Protein AF-A0A6I6WLL2-F1 (afdb_monomer)

Radius of gyration: 13.36 Å; Cα contacts (8 Å, |Δi|>4): 182; chains: 1; bounding box: 32×30×33 Å

Mean predicted aligned error: 4.46 Å

Structure (mmCIF, N/CA/C/O backbone):
data_AF-A0A6I6WLL2-F1
#
_entry.id   AF-A0A6I6WLL2-F1
#
loop_
_atom_site.group_PDB
_atom_site.id
_atom_site.type_symbol
_atom_site.label_atom_id
_atom_site.label_alt_id
_atom_site.label_comp_id
_atom_site.label_asym_id
_atom_site.label_entity_id
_atom_site.label_seq_id
_atom_site.pdbx_PDB_ins_code
_atom_site.Cartn_x
_atom_site.Cartn_y
_atom_site.Cartn_z
_atom_site.occupancy
_atom_site.B_iso_or_equiv
_atom_site.auth_seq_id
_atom_site.auth_comp_id
_atom_site.auth_asym_id
_atom_site.auth_atom_id
_atom_site.pdbx_PDB_model_num
ATOM 1 N N . MET A 1 1 ? 9.543 1.164 -3.324 1.00 94.38 1 MET A N 1
ATOM 2 C CA . MET A 1 1 ? 8.587 0.641 -2.328 1.00 94.38 1 MET A CA 1
ATOM 3 C C . MET A 1 1 ? 8.228 1.746 -1.359 1.00 94.38 1 MET A C 1
ATOM 5 O O . MET A 1 1 ? 9.136 2.427 -0.900 1.00 94.38 1 MET A O 1
ATOM 9 N N . VAL A 1 2 ? 6.941 1.909 -1.066 1.00 97.31 2 VAL A N 1
ATOM 10 C CA . VAL A 1 2 ? 6.435 2.865 -0.072 1.00 97.31 2 VAL A CA 1
ATOM 11 C C . VAL A 1 2 ? 6.083 2.111 1.204 1.00 97.31 2 VAL A C 1
ATOM 13 O O . VAL A 1 2 ? 5.314 1.158 1.137 1.00 97.31 2 VAL A O 1
ATOM 16 N N . THR A 1 3 ? 6.625 2.520 2.347 1.00 97.31 3 THR A N 1
ATOM 17 C CA . THR A 1 3 ? 6.318 1.949 3.662 1.00 97.31 3 THR A CA 1
ATOM 18 C C . THR A 1 3 ? 5.490 2.905 4.511 1.00 97.31 3 THR A C 1
ATOM 20 O O . THR A 1 3 ? 5.700 4.121 4.486 1.00 97.31 3 THR A O 1
ATOM 23 N N . VAL A 1 4 ? 4.532 2.350 5.254 1.00 98.25 4 VAL A N 1
ATOM 24 C CA . VAL A 1 4 ? 3.585 3.090 6.106 1.00 98.25 4 VAL A CA 1
A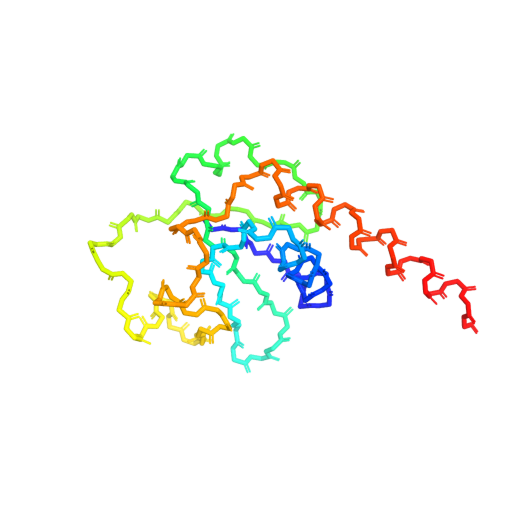TOM 25 C C . VAL A 1 4 ? 3.244 2.305 7.374 1.00 98.25 4 VAL A C 1
ATOM 27 O O . VAL A 1 4 ? 3.325 1.074 7.353 1.00 98.25 4 VAL A O 1
ATOM 30 N N . PRO A 1 5 ? 2.792 2.972 8.454 1.00 97.94 5 PRO A N 1
ATOM 31 C CA . PRO A 1 5 ? 2.248 2.286 9.621 1.00 97.94 5 PRO A CA 1
ATOM 32 C C . PRO A 1 5 ? 1.080 1.368 9.249 1.00 97.94 5 PRO A C 1
ATOM 34 O O . PRO A 1 5 ? 0.211 1.753 8.461 1.00 97.94 5 PRO A O 1
ATOM 37 N N . ALA A 1 6 ? 1.018 0.187 9.865 1.00 97.00 6 ALA A N 1
ATOM 38 C CA . ALA A 1 6 ? 0.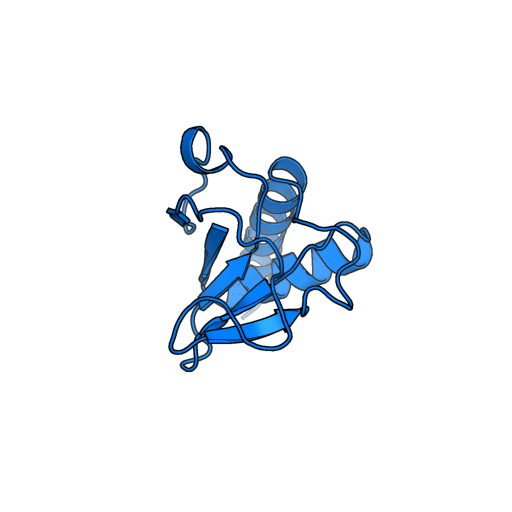102 -0.884 9.483 1.00 97.00 6 ALA A CA 1
ATOM 39 C C . ALA A 1 6 ? -1.362 -0.449 9.445 1.00 97.00 6 ALA A C 1
ATOM 41 O O . ALA A 1 6 ? -2.067 -0.765 8.493 1.00 97.00 6 ALA A O 1
ATOM 42 N N . ARG A 1 7 ? -1.810 0.356 10.415 1.00 96.12 7 ARG A N 1
ATOM 43 C CA . ARG A 1 7 ? -3.190 0.858 10.433 1.00 96.12 7 ARG A CA 1
ATOM 44 C C . ARG A 1 7 ? -3.539 1.698 9.199 1.00 96.12 7 ARG A C 1
ATOM 46 O O . ARG A 1 7 ? -4.604 1.511 8.628 1.00 96.12 7 ARG A O 1
ATOM 53 N N . HIS A 1 8 ? -2.650 2.599 8.780 1.00 97.56 8 HIS A N 1
ATOM 54 C CA . HIS A 1 8 ? -2.865 3.405 7.573 1.00 97.56 8 HIS A CA 1
ATOM 55 C C . HIS A 1 8 ? -2.744 2.550 6.311 1.00 97.56 8 HIS A C 1
ATOM 57 O O . HIS A 1 8 ? -3.506 2.731 5.366 1.00 97.56 8 HIS A O 1
ATOM 63 N N . GLY A 1 9 ? -1.798 1.608 6.306 1.00 97.62 9 GLY A N 1
ATOM 64 C CA . GLY A 1 9 ? -1.589 0.696 5.190 1.00 97.62 9 GLY A CA 1
ATOM 65 C C . GLY A 1 9 ? -2.773 -0.236 4.941 1.00 97.62 9 GLY A C 1
ATOM 66 O O . GLY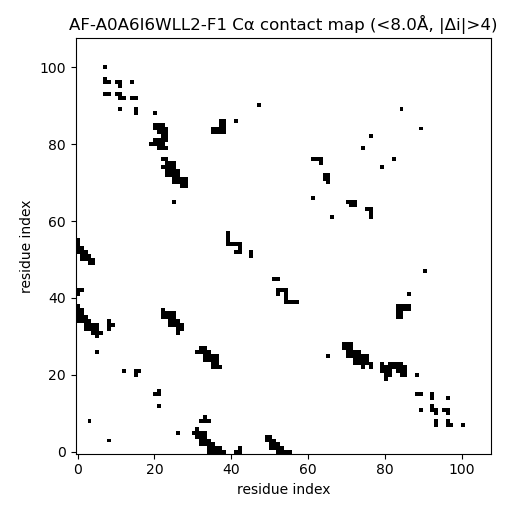 A 1 9 ? -3.167 -0.388 3.793 1.00 97.62 9 GLY A O 1
ATOM 67 N N . LEU A 1 10 ? -3.354 -0.844 5.978 1.00 97.56 10 LEU A N 1
ATOM 68 C CA . LEU A 1 10 ? -4.500 -1.751 5.834 1.00 97.56 10 LEU A CA 1
ATOM 69 C C . LEU A 1 10 ? -5.737 -1.014 5.313 1.00 97.56 10 LEU A C 1
ATOM 71 O O . LEU A 1 10 ? -6.365 -1.470 4.366 1.00 97.56 10 LEU A O 1
ATOM 75 N N . GLU A 1 11 ? -6.023 0.168 5.854 1.00 97.62 11 GLU A N 1
ATOM 76 C CA . GLU A 1 11 ? -7.136 0.995 5.379 1.00 97.62 11 GLU A CA 1
ATOM 77 C C . GLU A 1 11 ? -6.939 1.412 3.907 1.00 97.62 11 GLU A C 1
ATOM 79 O O . GLU A 1 11 ? -7.847 1.302 3.085 1.00 97.62 11 GLU A O 1
ATOM 84 N N . ALA A 1 12 ? -5.722 1.825 3.528 1.00 97.88 12 ALA A N 1
ATOM 85 C CA . ALA A 1 12 ? -5.409 2.151 2.136 1.00 97.88 12 ALA A CA 1
ATOM 86 C C . ALA A 1 12 ? -5.469 0.922 1.214 1.00 97.88 12 ALA A C 1
ATOM 88 O O . ALA A 1 12 ? -5.894 1.039 0.065 1.00 97.88 12 ALA A O 1
ATOM 89 N N . LEU A 1 13 ? -5.058 -0.251 1.703 1.00 97.12 13 LEU A N 1
ATOM 90 C CA . LEU A 1 13 ? -5.150 -1.516 0.981 1.00 97.12 13 LEU A CA 1
ATOM 91 C C . LEU A 1 13 ? -6.606 -1.854 0.652 1.00 97.12 13 LEU A C 1
ATOM 93 O O . LEU A 1 13 ? -6.893 -2.216 -0.487 1.00 97.12 13 LEU A O 1
ATOM 97 N N . ASP A 1 14 ? -7.515 -1.708 1.612 1.00 95.81 14 ASP A N 1
ATOM 98 C CA . ASP A 1 14 ? -8.934 -1.986 1.395 1.00 95.81 14 ASP A CA 1
ATOM 99 C C . ASP A 1 14 ? -9.552 -1.006 0.386 1.00 95.81 14 ASP A C 1
ATOM 101 O O . ASP A 1 14 ? -10.250 -1.430 -0.535 1.00 95.81 14 ASP A O 1
ATOM 105 N N . ILE A 1 15 ? -9.200 0.281 0.453 1.00 96.31 15 ILE A N 1
ATOM 106 C CA . ILE A 1 15 ? -9.610 1.278 -0.552 1.00 96.31 15 ILE A CA 1
ATOM 107 C C . ILE A 1 15 ? -9.086 0.917 -1.952 1.00 96.31 15 ILE A C 1
ATOM 109 O O . ILE A 1 15 ? -9.822 1.015 -2.933 1.00 96.31 15 ILE A O 1
ATOM 113 N N . LEU A 1 16 ? -7.822 0.497 -2.071 1.00 96.69 16 LEU A N 1
ATOM 114 C CA . LEU A 1 16 ? -7.223 0.110 -3.355 1.00 96.69 16 LEU A CA 1
ATOM 115 C C . LEU A 1 16 ? -7.824 -1.185 -3.912 1.00 96.69 16 LEU A C 1
ATOM 117 O O . LEU A 1 16 ? -7.979 -1.307 -5.125 1.00 96.69 16 LEU A O 1
ATOM 121 N N . ARG A 1 17 ? -8.197 -2.134 -3.044 1.00 93.69 17 ARG A N 1
ATOM 122 C CA . ARG A 1 17 ? -8.902 -3.364 -3.434 1.00 93.69 17 ARG A CA 1
ATOM 123 C C . ARG A 1 17 ? -10.263 -3.072 -4.048 1.00 93.69 17 ARG A C 1
ATOM 125 O O . ARG A 1 17 ? -10.624 -3.729 -5.011 1.00 93.69 17 ARG A O 1
ATOM 132 N N . LEU A 1 18 ? -10.981 -2.070 -3.541 1.00 93.19 18 LEU A N 1
ATOM 133 C CA . LEU A 1 18 ? -12.252 -1.621 -4.123 1.00 93.19 18 LEU A CA 1
ATOM 134 C C . LEU A 1 18 ? -12.088 -0.941 -5.493 1.00 93.19 18 LEU A C 1
ATOM 136 O O . LEU A 1 18 ? -13.078 -0.727 -6.188 1.00 93.19 18 LEU A O 1
ATOM 140 N N . ARG A 1 19 ? -10.859 -0.563 -5.862 1.00 92.19 19 ARG A N 1
ATOM 141 C CA . ARG A 1 19 ? -10.522 0.123 -7.1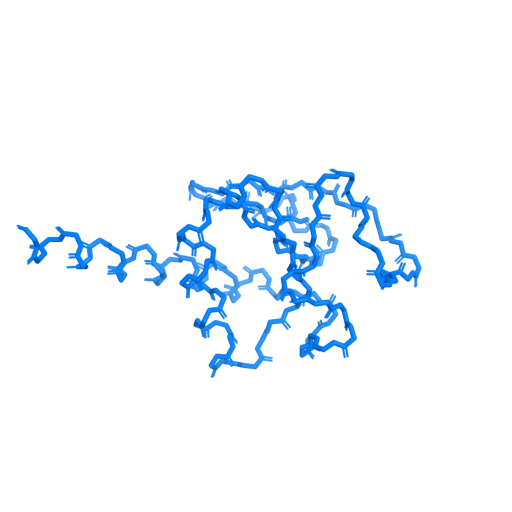19 1.00 92.19 19 ARG A CA 1
ATOM 142 C C . ARG A 1 19 ? -9.791 -0.775 -8.116 1.00 92.19 19 ARG A C 1
ATOM 144 O O . ARG A 1 19 ? -9.371 -0.277 -9.152 1.00 92.19 19 ARG A O 1
ATOM 151 N N . ASP A 1 20 ? -9.579 -2.048 -7.782 1.00 88.31 20 ASP A N 1
ATOM 152 C CA . ASP A 1 20 ? -8.796 -3.010 -8.570 1.00 88.31 20 ASP A CA 1
ATOM 153 C C . ASP A 1 20 ? -7.369 -2.527 -8.939 1.00 88.31 20 ASP A C 1
ATOM 155 O O . ASP A 1 20 ? -6.740 -3.042 -9.861 1.00 88.31 20 ASP A O 1
ATOM 159 N N . GLY A 1 21 ? -6.820 -1.552 -8.200 1.00 86.50 21 GLY A N 1
ATOM 160 C CA . GLY A 1 21 ? -5.533 -0.893 -8.490 1.00 86.50 21 GLY A CA 1
ATOM 161 C C . GLY A 1 21 ? -4.345 -1.412 -7.671 1.00 86.50 21 GLY A C 1
ATOM 162 O O . GLY A 1 21 ? -3.257 -0.831 -7.685 1.00 86.50 21 GLY A O 1
ATOM 163 N N . ILE A 1 22 ? -4.536 -2.481 -6.888 1.00 94.19 22 ILE A N 1
ATOM 164 C CA . ILE A 1 22 ? -3.534 -2.928 -5.916 1.00 94.19 22 ILE A CA 1
ATOM 165 C C . ILE A 1 22 ? -2.433 -3.803 -6.546 1.00 94.19 22 ILE A C 1
ATOM 167 O O . ILE A 1 22 ? -2.699 -4.827 -7.180 1.00 94.19 22 ILE A O 1
ATOM 171 N N . GLY A 1 23 ? -1.174 -3.399 -6.340 1.00 95.25 23 GLY A N 1
ATOM 172 C CA . GLY A 1 23 ? 0.022 -4.192 -6.626 1.00 95.25 23 GLY A CA 1
ATOM 173 C C . GLY A 1 23 ? 0.479 -5.064 -5.446 1.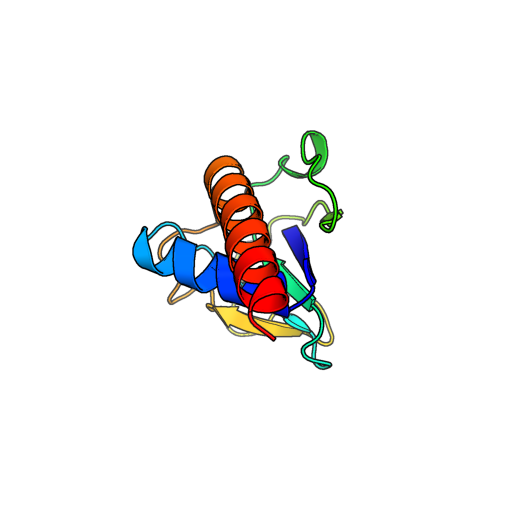00 95.25 23 GLY A C 1
ATOM 174 O O . GLY A 1 23 ? -0.223 -5.177 -4.444 1.00 95.25 23 GLY A O 1
ATOM 175 N N . PRO A 1 24 ? 1.672 -5.678 -5.516 1.00 95.19 24 PRO A N 1
ATOM 176 C CA . PRO A 1 24 ? 2.186 -6.506 -4.428 1.00 95.19 24 PRO A CA 1
ATOM 177 C C . PRO A 1 24 ? 2.394 -5.704 -3.135 1.00 95.19 24 PRO A C 1
ATOM 179 O O . PRO A 1 24 ? 2.865 -4.560 -3.166 1.00 95.19 24 PRO A O 1
ATOM 182 N N . VAL A 1 25 ? 2.095 -6.322 -1.991 1.00 96.19 25 VAL A N 1
ATOM 183 C CA . VAL A 1 25 ? 2.192 -5.696 -0.663 1.00 96.19 25 VAL A CA 1
ATOM 184 C C . VAL A 1 25 ? 2.907 -6.617 0.309 1.00 96.19 25 VAL A C 1
ATOM 186 O O . VAL A 1 25 ? 2.558 -7.789 0.439 1.00 96.19 25 VAL A O 1
ATOM 189 N N . LEU A 1 26 ? 3.877 -6.058 1.024 1.00 95.25 26 LEU A N 1
ATOM 190 C CA . LEU A 1 26 ? 4.593 -6.686 2.122 1.00 95.25 26 LEU A CA 1
ATOM 191 C C . LEU A 1 26 ? 4.021 -6.255 3.471 1.00 95.25 26 LEU A C 1
ATOM 193 O O . LEU A 1 26 ? 3.548 -5.129 3.618 1.00 95.25 26 LEU A O 1
ATOM 197 N N . HIS A 1 27 ? 4.150 -7.123 4.464 1.00 95.94 27 HIS A N 1
ATOM 198 C CA . HIS A 1 27 ? 4.058 -6.773 5.877 1.00 95.94 27 HIS A CA 1
ATOM 199 C C . HIS A 1 27 ? 5.370 -7.155 6.574 1.00 95.94 27 HIS A C 1
ATOM 201 O O . HIS A 1 27 ? 6.025 -8.121 6.174 1.00 95.94 27 HIS A O 1
ATOM 207 N N . ASP A 1 28 ? 5.780 -6.408 7.596 1.00 93.88 28 ASP A N 1
ATOM 208 C CA . ASP A 1 28 ? 6.860 -6.850 8.484 1.00 93.88 28 ASP A CA 1
ATOM 209 C C . ASP A 1 28 ? 6.372 -7.946 9.450 1.00 93.88 28 ASP A C 1
ATOM 211 O O . ASP A 1 28 ? 5.171 -8.204 9.578 1.00 93.88 28 ASP A O 1
ATOM 215 N N . HIS A 1 29 ? 7.301 -8.651 10.102 1.00 89.62 29 HIS A N 1
ATOM 216 C CA . HIS A 1 29 ? 6.931 -9.720 11.037 1.00 89.62 29 HIS A CA 1
ATOM 217 C C . HIS A 1 29 ? 6.253 -9.190 12.312 1.00 89.62 29 HIS A C 1
ATOM 219 O O . HIS A 1 29 ? 5.499 -9.920 12.953 1.00 89.62 29 HIS A O 1
ATOM 225 N N . GLU A 1 30 ? 6.555 -7.948 12.696 1.00 89.94 30 GLU A N 1
ATOM 226 C CA . GLU A 1 30 ? 5.967 -7.270 13.857 1.00 89.94 30 GLU A CA 1
ATOM 227 C C . GLU A 1 30 ? 4.526 -6.805 13.568 1.00 89.94 30 GLU A C 1
ATOM 229 O O . GLU A 1 30 ? 3.779 -6.467 14.483 1.00 89.94 30 GLU A O 1
ATOM 234 N N . GLY A 1 31 ? 4.111 -6.795 12.295 1.00 88.69 31 GLY A N 1
ATOM 235 C CA . GLY A 1 31 ? 2.786 -6.359 11.862 1.00 88.69 31 GLY A CA 1
ATOM 236 C C . GLY A 1 31 ? 2.549 -4.857 12.035 1.00 88.69 31 GLY A C 1
ATOM 237 O O . GLY A 1 31 ? 1.400 -4.419 12.061 1.00 88.69 31 GLY A O 1
ATOM 238 N N . VAL A 1 32 ? 3.611 -4.062 12.172 1.00 94.00 32 VAL A N 1
ATOM 239 C CA . VAL A 1 32 ? 3.540 -2.617 12.436 1.00 94.00 32 VAL A CA 1
ATOM 240 C C . VAL A 1 32 ? 3.756 -1.776 11.184 1.00 94.00 32 VAL A C 1
ATOM 242 O O . VAL A 1 32 ? 3.357 -0.608 11.172 1.00 94.00 32 VAL A O 1
ATOM 245 N N . THR A 1 33 ? 4.294 -2.361 10.112 1.00 95.62 33 THR A N 1
ATOM 246 C CA . THR A 1 33 ? 4.562 -1.666 8.846 1.00 95.62 33 THR A CA 1
ATOM 247 C C . THR A 1 33 ? 4.058 -2.471 7.655 1.00 95.62 33 THR A C 1
ATOM 249 O O . THR A 1 33 ? 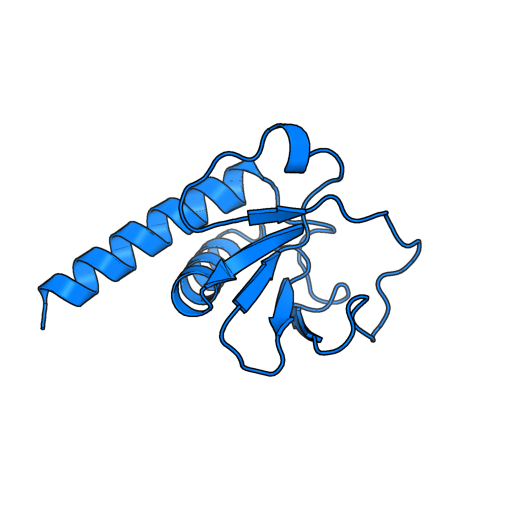4.321 -3.669 7.548 1.00 95.62 33 THR A O 1
ATOM 252 N N . LEU A 1 34 ? 3.402 -1.797 6.706 1.00 97.50 34 LEU A N 1
ATOM 253 C CA . LEU A 1 34 ? 3.145 -2.347 5.371 1.00 97.50 34 LEU A CA 1
ATOM 254 C C . LEU A 1 34 ? 4.037 -1.689 4.321 1.00 97.50 34 LEU A C 1
ATOM 256 O O . LEU A 1 34 ? 4.322 -0.495 4.406 1.00 97.50 34 LEU A O 1
ATOM 260 N N . GLY A 1 35 ? 4.440 -2.463 3.312 1.00 96.62 35 GLY A N 1
ATOM 261 C CA . GLY A 1 35 ? 5.254 -2.024 2.181 1.00 96.62 35 GLY A CA 1
ATOM 262 C C . GLY A 1 35 ? 4.555 -2.251 0.843 1.00 96.62 35 GLY A C 1
ATOM 263 O O . GLY A 1 35 ? 4.397 -3.387 0.412 1.00 96.62 35 GLY A O 1
ATOM 264 N N . PHE A 1 36 ? 4.190 -1.182 0.143 1.00 96.62 36 PHE A N 1
ATOM 265 C CA . PHE A 1 36 ? 3.593 -1.238 -1.191 1.00 96.62 36 PHE A CA 1
ATOM 266 C C . PHE A 1 36 ? 4.678 -1.203 -2.265 1.00 96.62 36 PHE A C 1
ATOM 268 O O . PHE A 1 36 ? 5.507 -0.280 -2.318 1.00 96.62 36 PHE A O 1
ATOM 275 N N . LEU A 1 37 ? 4.671 -2.191 -3.156 1.00 94.81 37 LEU A N 1
ATOM 276 C CA . LEU A 1 37 ? 5.518 -2.160 -4.340 1.00 94.81 37 LEU A CA 1
ATOM 277 C C . LEU A 1 37 ? 4.949 -1.123 -5.312 1.00 94.81 37 LEU A C 1
ATOM 279 O O . LEU A 1 37 ? 3.777 -1.157 -5.668 1.00 94.81 37 LEU A O 1
ATOM 283 N N . VAL A 1 38 ? 5.805 -0.196 -5.732 1.00 95.44 38 VAL A N 1
ATOM 284 C CA . VAL A 1 38 ? 5.481 0.923 -6.629 1.00 95.44 38 VAL A CA 1
ATOM 285 C C . VAL A 1 38 ? 6.474 0.931 -7.794 1.00 95.44 38 VAL A C 1
ATOM 287 O O . VAL A 1 38 ? 7.585 0.407 -7.628 1.00 95.44 38 VAL A O 1
ATOM 290 N N . PRO A 1 39 ? 6.127 1.524 -8.951 1.00 94.00 39 PRO A N 1
ATOM 291 C CA . PRO A 1 39 ? 7.028 1.623 -10.092 1.00 94.00 39 PRO A CA 1
ATOM 292 C C . PRO A 1 39 ? 8.407 2.212 -9.732 1.00 94.00 39 PRO A C 1
ATOM 294 O O . PRO A 1 39 ? 8.502 3.104 -8.875 1.00 94.00 39 PRO A O 1
ATOM 297 N N . PRO A 1 40 ? 9.499 1.755 -10.375 1.00 92.31 40 PRO A N 1
ATOM 298 C CA . PRO A 1 40 ? 10.822 2.353 -10.210 1.00 92.31 40 PRO A CA 1
ATOM 299 C C . PRO A 1 40 ? 10.805 3.863 -10.483 1.00 92.31 40 PRO A C 1
ATOM 301 O O . PRO A 1 40 ? 10.108 4.325 -11.378 1.00 92.31 40 PRO A O 1
ATOM 304 N N . GLY A 1 41 ? 11.583 4.634 -9.719 1.00 93.12 41 GLY A N 1
ATOM 305 C CA . GLY A 1 41 ? 11.628 6.095 -9.855 1.00 93.12 41 GLY A CA 1
ATOM 306 C C . GLY A 1 41 ? 10.608 6.830 -8.984 1.00 93.12 41 GLY A C 1
ATOM 307 O O . GLY A 1 41 ? 10.800 8.011 -8.715 1.00 93.12 41 GLY A O 1
ATOM 308 N N . THR A 1 42 ? 9.603 6.133 -8.433 1.00 95.56 42 THR A N 1
ATOM 309 C CA . THR A 1 42 ? 8.620 6.731 -7.507 1.00 95.56 42 THR A CA 1
ATOM 310 C C . THR A 1 42 ? 9.287 7.447 -6.332 1.00 95.56 42 THR A C 1
ATOM 312 O O . THR A 1 42 ? 8.855 8.531 -5.954 1.00 95.56 42 THR A O 1
ATOM 315 N N . ALA A 1 43 ? 10.372 6.880 -5.792 1.00 95.06 43 ALA A N 1
ATOM 316 C CA . ALA A 1 43 ? 11.084 7.444 -4.646 1.00 95.06 43 ALA A CA 1
ATOM 317 C C . ALA A 1 43 ? 11.633 8.859 -4.894 1.00 95.06 43 ALA A C 1
ATOM 319 O O . ALA A 1 43 ? 11.717 9.636 -3.952 1.00 95.06 43 ALA A O 1
ATOM 320 N N . ALA A 1 44 ? 11.956 9.219 -6.140 1.00 94.31 44 ALA A N 1
ATOM 321 C CA . ALA A 1 44 ? 12.501 10.537 -6.468 1.00 94.31 44 ALA A CA 1
ATOM 322 C C . ALA A 1 44 ? 11.482 11.678 -6.295 1.00 94.31 44 ALA A C 1
ATOM 324 O O . ALA A 1 44 ? 11.873 12.833 -6.153 1.00 94.31 44 ALA A O 1
ATOM 325 N N . CYS A 1 45 ? 10.185 11.364 -6.323 1.00 93.44 45 CYS A N 1
ATOM 326 C CA . CYS A 1 45 ? 9.100 12.347 -6.254 1.00 93.44 45 CYS A CA 1
ATOM 327 C C . CYS A 1 45 ? 8.051 11.975 -5.196 1.00 93.44 45 CYS A 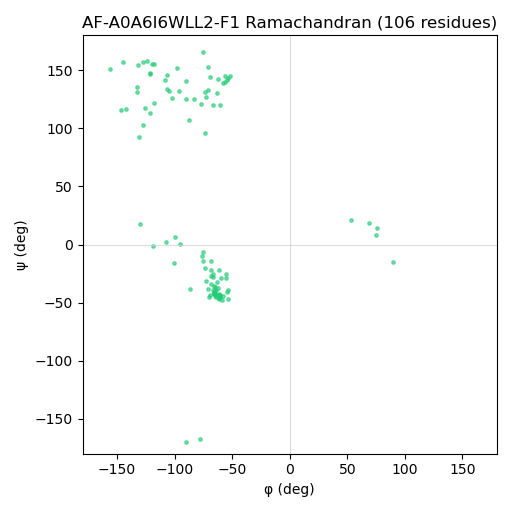C 1
ATOM 329 O O . CYS A 1 45 ? 6.903 12.431 -5.252 1.00 93.44 45 CYS A O 1
ATOM 331 N N . TRP A 1 46 ? 8.393 11.080 -4.270 1.00 96.75 46 TRP A N 1
ATOM 332 C CA . TRP A 1 46 ? 7.483 10.690 -3.208 1.00 96.75 46 TRP A CA 1
ATOM 333 C C . TRP A 1 46 ? 7.633 11.631 -2.020 1.00 96.75 46 TRP A C 1
ATOM 335 O O . TRP A 1 46 ? 8.609 11.556 -1.281 1.00 96.75 46 TRP A O 1
ATOM 345 N N . ASP A 1 47 ? 6.636 12.487 -1.841 1.00 95.06 47 ASP A N 1
ATOM 346 C CA . ASP A 1 47 ? 6.521 13.386 -0.702 1.00 95.06 47 ASP A CA 1
ATOM 347 C C . ASP A 1 47 ? 5.105 13.259 -0.135 1.00 95.06 47 ASP A C 1
ATOM 349 O O . ASP A 1 47 ? 4.146 13.835 -0.651 1.00 95.06 47 ASP A O 1
ATOM 353 N N . LEU A 1 48 ? 4.948 12.375 0.850 1.00 96.62 48 LEU A N 1
ATOM 354 C CA . LEU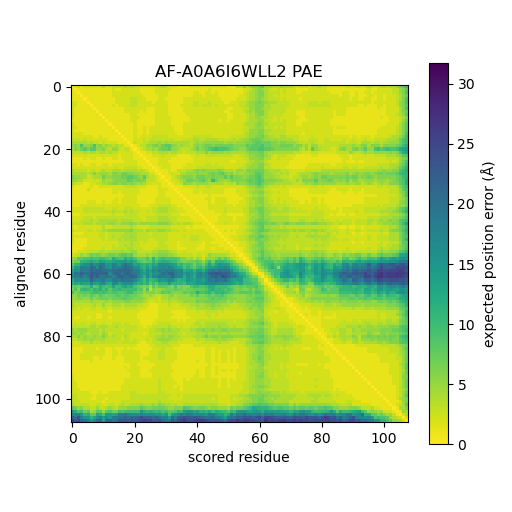 A 1 48 ? 3.694 12.182 1.569 1.00 96.62 48 LEU A CA 1
ATOM 355 C C . LEU A 1 48 ? 4.009 11.927 3.054 1.00 96.62 48 LEU A C 1
ATOM 357 O O . LEU A 1 48 ? 4.632 10.908 3.372 1.00 96.62 48 LEU A O 1
ATOM 361 N N . PRO A 1 49 ? 3.581 12.810 3.974 1.00 94.12 49 PRO A N 1
ATOM 362 C CA . PRO A 1 49 ? 3.840 12.652 5.402 1.00 94.12 49 PRO A CA 1
ATOM 363 C C . PRO A 1 49 ? 3.335 11.320 5.968 1.00 94.12 49 PRO A C 1
ATOM 365 O O . PRO A 1 49 ? 2.301 10.803 5.552 1.00 94.12 49 PRO A O 1
ATOM 368 N N . GLY A 1 50 ? 4.067 10.768 6.939 1.00 93.38 50 GLY A N 1
ATOM 369 C CA . GLY A 1 50 ? 3.725 9.482 7.561 1.00 93.38 50 GLY A CA 1
ATOM 370 C C . GLY A 1 50 ? 4.024 8.258 6.688 1.00 93.38 50 GLY A C 1
ATOM 371 O O . GLY A 1 50 ? 3.660 7.142 7.054 1.00 93.38 50 GLY A O 1
ATOM 372 N N . SER A 1 51 ? 4.701 8.454 5.556 1.00 97.31 51 SER A N 1
ATOM 373 C CA . SER A 1 51 ? 5.186 7.385 4.688 1.00 97.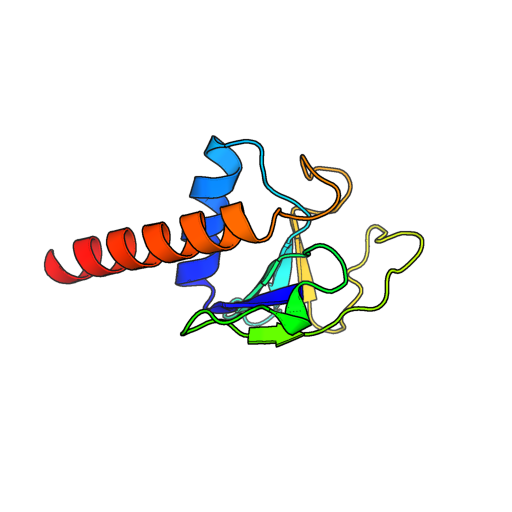31 51 SER A CA 1
ATOM 374 C C . SER A 1 51 ? 6.651 7.610 4.323 1.00 97.31 51 SER A C 1
ATOM 376 O O . SER A 1 51 ? 7.129 8.744 4.309 1.00 97.31 51 SER A O 1
ATOM 378 N N . ALA A 1 52 ? 7.366 6.533 4.014 1.00 96.38 52 ALA A N 1
ATOM 379 C CA . ALA A 1 52 ? 8.710 6.594 3.452 1.00 96.38 52 ALA A CA 1
ATOM 380 C C . ALA A 1 52 ? 8.729 5.865 2.108 1.00 96.38 52 ALA A C 1
ATOM 382 O O . ALA A 1 52 ? 8.013 4.884 1.929 1.00 96.38 52 ALA A O 1
ATOM 383 N N . CYS A 1 53 ? 9.542 6.315 1.152 1.00 96.62 53 CYS A N 1
ATOM 384 C CA . CYS A 1 53 ? 9.692 5.623 -0.125 1.00 96.62 53 CYS A CA 1
ATOM 385 C C . CYS A 1 53 ? 11.157 5.308 -0.409 1.00 96.62 53 CYS A C 1
ATOM 387 O O . CYS A 1 53 ? 11.973 6.202 -0.610 1.00 96.62 53 CYS A O 1
ATOM 389 N N . THR A 1 54 ? 11.469 4.018 -0.496 1.00 92.25 54 THR A N 1
ATOM 390 C CA . THR A 1 54 ? 12.816 3.518 -0.776 1.00 92.25 54 THR A CA 1
ATOM 391 C C . THR A 1 54 ? 12.878 2.974 -2.195 1.00 92.25 54 THR A C 1
ATOM 393 O O . THR A 1 54 ? 12.002 2.211 -2.625 1.00 92.25 54 THR A O 1
ATOM 396 N N . GLN A 1 55 ? 13.919 3.340 -2.942 1.00 86.94 55 GLN A N 1
ATOM 397 C CA . GLN A 1 55 ? 14.158 2.771 -4.264 1.00 86.94 55 GLN A CA 1
ATOM 398 C C . GLN A 1 55 ? 14.502 1.282 -4.125 1.00 86.94 55 GLN A C 1
ATOM 400 O O . GLN A 1 55 ? 15.486 0.909 -3.491 1.00 86.94 55 GLN A O 1
ATOM 405 N N . THR A 1 56 ? 13.693 0.427 -4.745 1.00 77.19 56 THR A N 1
ATOM 406 C CA . THR A 1 56 ? 13.924 -1.020 -4.811 1.00 77.19 56 THR A CA 1
ATOM 407 C C . THR A 1 56 ? 14.423 -1.380 -6.203 1.00 77.19 56 THR A C 1
ATOM 409 O O . THR A 1 56 ? 13.838 -0.946 -7.196 1.00 77.19 56 THR A O 1
ATOM 412 N N . HIS A 1 57 ? 15.498 -2.163 -6.302 1.00 69.00 57 HIS A N 1
ATOM 413 C CA . HIS A 1 57 ? 15.953 -2.660 -7.599 1.00 69.00 57 HIS A CA 1
ATOM 414 C C . HIS A 1 57 ? 14.966 -3.710 -8.129 1.00 69.00 57 HIS A C 1
ATOM 416 O O . HIS A 1 57 ? 14.589 -4.610 -7.372 1.00 69.00 57 HIS A O 1
ATOM 422 N N . PRO A 1 58 ? 14.545 -3.628 -9.404 1.00 59.06 58 PRO A N 1
ATOM 423 C CA . PRO A 1 58 ? 13.659 -4.625 -9.979 1.00 59.06 58 PRO A CA 1
ATOM 424 C C . PRO A 1 58 ? 14.346 -5.993 -9.941 1.00 59.06 58 PRO A C 1
ATOM 426 O O . PRO A 1 58 ? 15.417 -6.182 -10.520 1.00 59.06 58 PRO A O 1
ATOM 429 N N . ARG A 1 59 ? 13.730 -6.960 -9.257 1.00 63.12 59 ARG A N 1
ATOM 430 C CA . ARG A 1 59 ? 14.082 -8.373 -9.415 1.00 63.12 59 ARG A CA 1
ATOM 431 C C . ARG A 1 59 ? 13.224 -8.969 -10.522 1.00 63.12 59 ARG A C 1
ATOM 433 O O . ARG A 1 59 ? 12.051 -8.638 -10.652 1.00 63.12 59 ARG A O 1
ATOM 440 N N . ARG A 1 60 ? 13.838 -9.831 -11.337 1.00 57.72 60 ARG A N 1
ATOM 441 C CA . ARG A 1 60 ? 13.224 -10.432 -12.537 1.00 57.72 60 ARG A CA 1
ATOM 442 C C . ARG A 1 60 ? 11.989 -11.285 -12.217 1.00 57.72 60 ARG A C 1
ATOM 444 O O . ARG A 1 60 ? 11.135 -11.425 -13.083 1.00 57.72 60 ARG A O 1
ATOM 451 N N . SER A 1 61 ? 11.883 -11.754 -10.975 1.00 55.72 61 SER A N 1
ATOM 452 C CA . SER A 1 61 ? 10.708 -12.417 -10.421 1.00 55.72 61 SER A CA 1
ATOM 453 C C . SER A 1 61 ? 10.630 -12.060 -8.938 1.00 55.72 61 SER A C 1
ATOM 455 O O . SER A 1 61 ? 11.540 -12.396 -8.178 1.00 55.72 61 SER A O 1
ATOM 457 N N . ALA A 1 62 ? 9.584 -11.354 -8.516 1.00 60.03 62 ALA A N 1
ATOM 458 C CA . ALA A 1 62 ? 9.150 -11.443 -7.129 1.00 60.03 62 ALA A CA 1
ATOM 459 C C . ALA A 1 62 ? 8.478 -12.819 -7.030 1.00 60.03 62 ALA A C 1
ATOM 461 O O . ALA A 1 62 ? 7.386 -12.990 -7.554 1.00 60.03 62 ALA A O 1
ATOM 462 N N . GLY A 1 63 ? 9.220 -13.834 -6.582 1.00 62.69 63 GLY A N 1
ATOM 463 C CA . GLY A 1 63 ? 8.676 -15.183 -6.418 1.00 62.69 63 GLY A CA 1
ATOM 464 C C . GLY A 1 63 ? 7.833 -15.298 -5.146 1.00 62.69 63 GLY A C 1
ATOM 465 O O . GLY A 1 63 ? 7.569 -14.301 -4.472 1.00 62.69 63 GLY A O 1
ATOM 466 N N . ALA A 1 64 ? 7.510 -16.538 -4.772 1.00 67.12 64 ALA A N 1
ATOM 467 C CA . ALA A 1 64 ? 6.739 -16.854 -3.567 1.00 67.12 64 ALA A CA 1
ATOM 468 C C . ALA A 1 64 ? 7.346 -16.287 -2.268 1.00 67.12 64 ALA A C 1
ATOM 470 O O . ALA A 1 64 ? 6.616 -16.040 -1.312 1.00 67.12 64 ALA A O 1
ATOM 471 N N . GLU A 1 65 ? 8.663 -16.056 -2.224 1.00 76.38 65 GLU A N 1
ATOM 472 C CA . GLU A 1 65 ? 9.333 -15.473 -1.063 1.00 76.38 65 GLU A CA 1
ATOM 473 C C . GLU A 1 65 ? 9.523 -13.949 -1.209 1.00 76.38 65 GLU A C 1
ATOM 475 O O . GLU A 1 65 ? 10.002 -13.473 -2.248 1.00 76.38 65 GLU A O 1
ATOM 480 N N . PRO A 1 66 ? 9.178 -13.168 -0.172 1.00 78.62 66 PRO A N 1
ATOM 481 C CA . PRO A 1 66 ? 9.436 -11.737 -0.110 1.00 78.62 66 PRO A CA 1
ATOM 482 C C . PRO A 1 66 ? 10.907 -11.362 -0.320 1.00 78.62 66 PRO A C 1
ATOM 484 O O . PRO A 1 66 ? 11.806 -12.004 0.217 1.00 78.62 66 PRO A O 1
ATOM 487 N N . PRO A 1 67 ? 11.198 -10.263 -1.038 1.00 75.25 67 PRO A N 1
ATOM 488 C CA . PRO A 1 67 ? 12.572 -9.857 -1.329 1.00 75.25 67 PRO A CA 1
ATOM 489 C C . PRO A 1 67 ? 13.303 -9.220 -0.135 1.00 75.25 67 PRO A C 1
ATOM 491 O O . PRO A 1 67 ? 14.488 -8.906 -0.259 1.00 75.25 67 PRO A O 1
ATOM 494 N N . VAL A 1 68 ? 12.615 -8.982 0.987 1.00 81.31 68 VAL A N 1
ATOM 495 C CA . VAL A 1 68 ? 13.157 -8.323 2.181 1.00 81.31 68 VAL A CA 1
ATOM 496 C C . VAL A 1 68 ? 13.104 -9.301 3.354 1.00 81.31 68 VAL A C 1
ATOM 498 O O . VAL A 1 68 ? 12.034 -9.794 3.708 1.00 81.31 68 VAL A O 1
ATOM 501 N N . ALA A 1 69 ? 14.257 -9.582 3.964 1.00 83.44 69 ALA A N 1
ATOM 502 C CA . ALA A 1 69 ? 14.331 -10.453 5.135 1.00 83.44 69 ALA A CA 1
ATOM 503 C C . ALA A 1 69 ? 13.448 -9.915 6.277 1.00 83.44 69 ALA A C 1
ATOM 505 O O . ALA A 1 69 ? 13.407 -8.709 6.514 1.00 83.44 69 ALA A O 1
ATOM 506 N N . GLY A 1 70 ? 12.747 -10.811 6.977 1.00 86.69 70 GLY A N 1
ATOM 507 C CA . GLY A 1 70 ? 11.823 -10.432 8.052 1.00 86.69 70 GLY A CA 1
ATOM 508 C C . GLY A 1 70 ? 10.487 -9.849 7.573 1.00 86.69 70 GLY A C 1
ATOM 509 O O . GLY A 1 70 ? 9.765 -9.262 8.377 1.00 86.69 70 GLY A O 1
ATOM 510 N N . THR A 1 71 ? 10.150 -10.002 6.287 1.00 90.81 71 THR A N 1
ATOM 511 C CA . THR A 1 71 ? 8.846 -9.604 5.733 1.00 90.81 71 THR A CA 1
ATOM 512 C C . THR A 1 71 ? 8.090 -10.793 5.145 1.00 90.81 71 THR A C 1
ATOM 514 O O . THR A 1 71 ? 8.696 -11.791 4.759 1.00 90.81 71 THR A O 1
ATOM 517 N N . GLY A 1 72 ? 6.762 -10.672 5.100 1.00 92.75 72 GLY A N 1
ATOM 518 C CA . GLY A 1 72 ? 5.808 -11.595 4.484 1.00 92.75 72 GLY A CA 1
ATOM 519 C C . GLY A 1 72 ? 5.032 -10.913 3.352 1.00 92.75 72 GLY A C 1
ATOM 520 O O . GLY A 1 72 ? 4.879 -9.690 3.357 1.00 92.75 72 GLY A O 1
ATOM 521 N N . TRP A 1 73 ? 4.518 -11.676 2.383 1.00 94.19 73 TRP A N 1
ATOM 522 C CA . TRP A 1 73 ? 3.554 -11.143 1.415 1.00 94.19 73 TRP A CA 1
ATOM 523 C C . TRP A 1 73 ? 2.174 -11.030 2.067 1.00 94.19 73 TRP A C 1
ATOM 525 O O . TRP A 1 73 ? 1.599 -12.032 2.478 1.00 94.19 73 TRP A O 1
ATOM 535 N N . LEU A 1 74 ? 1.617 -9.820 2.103 1.00 94.62 74 LEU A N 1
ATOM 536 C CA . LEU A 1 74 ? 0.199 -9.601 2.399 1.00 94.62 74 LEU A CA 1
ATOM 537 C C . LEU A 1 74 ? -0.650 -9.706 1.125 1.00 94.62 74 LEU A C 1
ATOM 539 O O . LEU A 1 74 ? -1.755 -10.243 1.142 1.00 94.62 74 LEU A O 1
ATOM 543 N N . VAL A 1 75 ? -0.114 -9.196 0.014 1.00 94.75 75 VAL A N 1
ATOM 544 C CA . VAL A 1 75 ? -0.632 -9.417 -1.339 1.00 94.75 75 VAL A CA 1
ATOM 545 C C . VAL A 1 75 ? 0.535 -9.923 -2.182 1.00 94.75 75 VAL A C 1
ATOM 547 O O . VAL A 1 75 ? 1.412 -9.123 -2.527 1.00 94.75 75 VAL A O 1
ATOM 550 N N . PRO A 1 76 ? 0.603 -11.234 -2.466 1.00 93.00 76 PRO A N 1
ATOM 551 C CA . PRO A 1 76 ? 1.678 -11.779 -3.274 1.00 93.00 76 PRO A CA 1
ATOM 552 C C . PRO A 1 76 ? 1.535 -11.364 -4.752 1.00 93.00 76 PRO A C 1
ATOM 554 O O . PRO A 1 76 ? 0.420 -11.102 -5.216 1.00 93.00 76 PRO A O 1
ATOM 557 N N . PRO A 1 77 ? 2.643 -11.290 -5.511 1.00 90.88 77 PRO A N 1
ATOM 558 C CA . PRO A 1 77 ? 2.633 -10.873 -6.915 1.00 90.88 77 PRO A CA 1
ATOM 559 C C . PRO A 1 77 ? 1.694 -11.675 -7.819 1.00 90.88 77 PRO A C 1
ATOM 561 O O . PRO A 1 77 ? 1.194 -11.137 -8.801 1.00 90.88 77 PRO A O 1
ATOM 564 N N . GLU A 1 78 ? 1.446 -12.941 -7.491 1.00 89.12 78 GLU A N 1
ATOM 565 C CA . GLU A 1 78 ? 0.611 -13.858 -8.268 1.00 89.12 78 GLU A CA 1
ATOM 566 C C . GLU A 1 78 ? -0.890 -13.553 -8.162 1.00 89.12 78 GLU A C 1
ATOM 568 O O . GLU A 1 78 ? -1.655 -13.988 -9.020 1.00 89.12 78 GLU A O 1
ATOM 573 N N . VAL A 1 79 ? -1.316 -12.821 -7.126 1.00 88.75 79 VAL A N 1
ATOM 574 C CA . VAL A 1 79 ? -2.733 -12.473 -6.890 1.00 88.75 79 VAL A CA 1
ATOM 575 C C . VAL A 1 79 ? -2.993 -10.965 -6.912 1.00 88.75 79 VAL A C 1
ATOM 577 O O . VAL A 1 79 ? -4.130 -10.537 -6.732 1.00 88.75 79 VAL A O 1
ATOM 580 N N . ALA A 1 80 ? -1.953 -10.151 -7.103 1.00 89.56 80 ALA A N 1
ATOM 581 C CA . ALA A 1 80 ? -2.088 -8.710 -7.269 1.00 89.56 80 ALA A CA 1
ATOM 582 C C . ALA A 1 80 ? -2.759 -8.375 -8.615 1.00 89.56 80 ALA A C 1
ATOM 584 O O . ALA A 1 80 ? -2.493 -9.028 -9.625 1.00 89.56 80 ALA A O 1
ATOM 585 N N . TYR A 1 81 ? -3.582 -7.322 -8.655 1.00 88.81 81 TYR A N 1
ATOM 586 C CA . TYR A 1 81 ? -4.221 -6.869 -9.900 1.00 88.81 81 TYR A CA 1
ATOM 587 C C . TYR A 1 81 ? -3.227 -6.191 -10.848 1.00 88.81 81 TYR A C 1
ATOM 589 O O . TYR A 1 81 ? -3.355 -6.281 -12.069 1.00 88.81 81 TYR A O 1
ATOM 597 N N . ALA A 1 82 ? -2.214 -5.531 -10.284 1.00 88.88 82 ALA A N 1
ATOM 598 C CA . ALA A 1 82 ? -1.167 -4.841 -11.022 1.00 88.88 82 ALA A CA 1
ATOM 599 C C . ALA A 1 82 ? 0.228 -5.346 -10.629 1.00 88.88 82 ALA A C 1
ATOM 601 O O . ALA A 1 82 ? 0.452 -5.857 -9.534 1.00 88.88 82 ALA A O 1
ATOM 602 N N . ARG A 1 83 ? 1.221 -5.147 -11.506 1.00 90.69 83 ARG A N 1
ATOM 603 C CA . ARG A 1 83 ? 2.630 -5.473 -11.193 1.00 90.69 83 ARG A CA 1
ATOM 604 C C . ARG A 1 83 ? 3.219 -4.588 -10.089 1.00 90.69 83 ARG A C 1
ATOM 606 O O . ARG A 1 83 ? 4.180 -4.983 -9.433 1.00 90.69 83 ARG A O 1
ATOM 613 N N . ALA A 1 84 ? 2.679 -3.387 -9.929 1.00 93.69 84 ALA A N 1
ATOM 614 C CA . ALA A 1 84 ? 3.010 -2.423 -8.893 1.00 93.69 84 ALA A CA 1
ATOM 615 C C . ALA A 1 84 ? 1.806 -1.491 -8.706 1.00 93.69 84 ALA A C 1
ATOM 617 O O . ALA A 1 84 ? 1.061 -1.267 -9.656 1.00 93.69 84 ALA A O 1
ATOM 618 N N . THR A 1 85 ? 1.624 -0.954 -7.504 1.00 96.50 85 THR A N 1
ATOM 619 C CA . THR A 1 85 ? 0.566 0.019 -7.216 1.00 96.50 85 THR A CA 1
ATOM 620 C C . THR A 1 85 ? 0.932 1.368 -7.826 1.00 96.50 85 THR A C 1
ATOM 622 O O . THR A 1 85 ? 2.040 1.869 -7.602 1.00 96.50 85 THR A O 1
ATOM 625 N N . GLU A 1 86 ? 0.004 1.985 -8.556 1.00 96.31 86 GLU A N 1
ATOM 626 C CA . GLU A 1 86 ? 0.231 3.300 -9.152 1.00 96.31 86 GLU A CA 1
ATOM 627 C C . GLU A 1 86 ? 0.453 4.375 -8.067 1.00 96.31 86 GLU A C 1
ATOM 629 O O . GLU A 1 86 ? -0.347 4.492 -7.130 1.00 96.31 86 GLU A O 1
ATOM 634 N N . PRO A 1 87 ? 1.516 5.206 -8.148 1.00 96.81 87 PRO A N 1
ATOM 635 C CA . PRO A 1 87 ? 1.859 6.130 -7.065 1.00 96.81 87 PRO A CA 1
ATOM 636 C C . PRO A 1 87 ? 0.788 7.185 -6.780 1.00 96.81 87 PRO A C 1
ATOM 638 O O . PRO A 1 87 ? 0.670 7.657 -5.650 1.00 96.81 87 PRO A O 1
ATOM 641 N N . ALA A 1 88 ? 0.046 7.620 -7.800 1.00 96.62 88 ALA A N 1
ATOM 642 C CA . ALA A 1 88 ? -1.030 8.593 -7.626 1.00 96.62 88 ALA A CA 1
ATOM 643 C C . ALA A 1 88 ? -2.207 7.981 -6.852 1.00 96.62 88 ALA A C 1
ATOM 645 O O . ALA A 1 88 ? -2.705 8.592 -5.905 1.00 96.62 88 ALA A O 1
ATOM 646 N N . GLU A 1 89 ? -2.589 6.749 -7.193 1.00 97.44 89 GLU A N 1
ATOM 647 C CA . GLU A 1 89 ? -3.654 6.018 -6.507 1.00 97.44 89 GLU A CA 1
ATOM 648 C C . GLU A 1 89 ? -3.276 5.693 -5.066 1.00 97.44 89 GLU A C 1
ATOM 650 O O . GLU A 1 89 ? -4.085 5.899 -4.162 1.00 97.44 89 GLU A O 1
ATOM 655 N N . LEU A 1 90 ? -2.026 5.281 -4.829 1.00 97.81 90 LEU A N 1
ATOM 656 C CA . LEU A 1 90 ? -1.535 5.025 -3.479 1.00 97.81 90 LEU A CA 1
ATOM 657 C C . LEU A 1 90 ? -1.584 6.287 -2.606 1.00 97.81 90 LEU A C 1
ATOM 659 O O . LEU A 1 90 ? -2.028 6.214 -1.462 1.00 97.81 90 LEU A O 1
ATOM 663 N N . ARG A 1 91 ? -1.186 7.458 -3.129 1.00 97.88 91 ARG A N 1
ATOM 664 C CA . ARG A 1 91 ? -1.313 8.730 -2.388 1.00 97.88 91 ARG A CA 1
ATOM 665 C C . ARG A 1 91 ? -2.770 9.054 -2.074 1.00 97.88 91 ARG A C 1
ATOM 667 O O . ARG A 1 91 ? -3.076 9.441 -0.948 1.00 97.88 91 ARG A O 1
ATOM 674 N N . ALA A 1 92 ? -3.662 8.890 -3.051 1.00 97.44 92 ALA A N 1
ATOM 675 C CA . ALA A 1 92 ? -5.085 9.146 -2.863 1.00 97.44 92 ALA A CA 1
ATOM 676 C C . ALA A 1 92 ? -5.684 8.228 -1.784 1.00 97.44 92 ALA A C 1
ATOM 678 O O . ALA A 1 92 ? -6.367 8.717 -0.884 1.00 97.44 92 ALA A O 1
ATOM 679 N N . ALA A 1 93 ? -5.375 6.929 -1.836 1.00 97.94 93 ALA A N 1
ATOM 680 C CA . ALA A 1 93 ? -5.833 5.940 -0.866 1.00 97.94 93 ALA A CA 1
ATOM 681 C C . ALA A 1 93 ? -5.275 6.199 0.540 1.00 97.94 93 ALA A C 1
ATOM 683 O O . ALA A 1 93 ? -6.028 6.159 1.504 1.00 97.94 93 ALA A O 1
ATOM 684 N N . LEU A 1 94 ? -3.991 6.546 0.675 1.00 98.06 94 LEU A N 1
ATOM 685 C CA . LEU A 1 94 ? -3.395 6.896 1.972 1.00 98.06 94 LEU A CA 1
ATOM 686 C C . LEU A 1 94 ? -3.998 8.175 2.566 1.00 98.06 94 LEU A C 1
ATOM 688 O O . LEU A 1 94 ? -4.261 8.240 3.766 1.00 98.06 94 LEU A O 1
ATOM 692 N N . GLY A 1 95 ? -4.253 9.188 1.734 1.00 97.62 95 GLY A N 1
ATOM 693 C CA . GLY A 1 95 ? -4.919 10.412 2.173 1.00 97.62 95 GLY A CA 1
ATOM 694 C C . GLY A 1 95 ? -6.361 10.168 2.623 1.00 97.62 95 GLY A C 1
ATOM 695 O O . GLY A 1 95 ? -6.828 10.788 3.576 1.00 97.62 95 GLY A O 1
ATOM 696 N N . GLU A 1 96 ? -7.075 9.266 1.955 1.00 97.31 96 GLU A N 1
ATOM 697 C CA . GLU A 1 96 ? -8.418 8.847 2.357 1.00 97.31 96 GLU A CA 1
ATOM 698 C C . GLU A 1 96 ? -8.399 8.014 3.636 1.00 97.31 96 GLU A C 1
ATOM 700 O O . GLU A 1 96 ? -9.131 8.342 4.567 1.00 97.31 96 GLU A O 1
ATOM 705 N N . ALA A 1 97 ? -7.488 7.048 3.737 1.00 97.19 97 ALA A N 1
ATOM 706 C CA . ALA A 1 97 ? -7.272 6.255 4.937 1.00 97.19 97 ALA A CA 1
ATOM 707 C C . ALA A 1 97 ? -7.032 7.137 6.167 1.00 97.19 97 ALA A C 1
ATOM 709 O O . ALA A 1 97 ? -7.680 6.949 7.193 1.00 97.19 97 ALA A O 1
ATOM 710 N N . ALA A 1 98 ? -6.160 8.145 6.057 1.00 96.56 98 ALA A N 1
ATOM 711 C CA . ALA A 1 98 ? -5.901 9.092 7.139 1.00 96.56 98 ALA A CA 1
ATOM 712 C C . ALA A 1 98 ? -7.181 9.819 7.594 1.00 96.56 98 ALA A C 1
ATOM 714 O O . ALA A 1 98 ? -7.447 9.898 8.793 1.00 96.56 98 ALA A O 1
ATOM 715 N N . ARG A 1 99 ? -8.016 10.281 6.651 1.00 96.06 99 ARG A N 1
ATOM 716 C CA . ARG A 1 99 ? -9.301 10.931 6.966 1.00 96.06 99 ARG A CA 1
ATOM 717 C C . ARG A 1 99 ? -10.293 9.971 7.623 1.00 96.06 99 ARG A C 1
ATOM 719 O O . ARG A 1 99 ? -10.951 10.363 8.587 1.00 96.06 99 ARG A O 1
ATOM 726 N N . THR A 1 100 ? -10.396 8.732 7.141 1.00 95.12 100 THR A N 1
ATOM 727 C CA . THR A 1 100 ? -11.267 7.703 7.735 1.00 95.12 100 THR A CA 1
ATOM 728 C C . THR A 1 100 ? -10.843 7.395 9.168 1.00 95.12 100 THR A C 1
ATOM 730 O O . THR A 1 100 ? -11.658 7.409 10.093 1.00 95.12 100 THR A O 1
ATOM 733 N N . ILE A 1 101 ? -9.542 7.205 9.370 1.00 93.81 101 ILE A N 1
ATOM 734 C CA . ILE A 1 101 ? -8.910 6.959 10.664 1.00 93.81 101 ILE A CA 1
ATOM 735 C C . ILE A 1 101 ? -9.177 8.100 11.651 1.00 93.81 101 ILE A C 1
ATOM 737 O O . ILE A 1 101 ? -9.534 7.839 12.803 1.00 93.81 101 ILE A O 1
ATOM 741 N N . GLU A 1 102 ? -8.994 9.343 11.214 1.00 93.56 102 GLU A N 1
ATOM 742 C CA . GLU A 1 102 ? -9.208 10.543 12.020 1.00 93.56 102 GLU A CA 1
ATOM 743 C C . GLU A 1 102 ? -10.691 10.711 12.387 1.00 93.56 102 GLU A C 1
ATOM 745 O O . GLU A 1 102 ? -11.033 11.016 13.530 1.00 93.56 102 GLU A O 1
ATOM 750 N N . ALA A 1 103 ? -11.596 10.457 11.437 1.00 93.31 103 ALA A N 1
ATOM 751 C CA . ALA A 1 103 ? -13.033 10.492 11.676 1.00 93.31 103 ALA A CA 1
ATOM 752 C C . ALA A 1 103 ? -13.488 9.419 12.678 1.00 93.31 103 ALA A C 1
ATOM 754 O O . ALA A 1 103 ? -14.328 9.710 13.529 1.00 93.31 103 ALA A O 1
ATOM 755 N N . ALA A 1 104 ? -12.922 8.211 12.613 1.00 89.94 104 ALA A N 1
ATOM 756 C CA . ALA A 1 104 ? -13.185 7.150 13.581 1.00 89.94 104 ALA A CA 1
ATOM 757 C C . ALA A 1 104 ? -12.652 7.496 14.983 1.00 89.94 104 ALA A C 1
ATOM 759 O O . ALA A 1 104 ? -13.335 7.242 15.971 1.00 89.94 104 ALA A O 1
ATOM 760 N N . GLY A 1 105 ? -11.474 8.125 15.076 1.00 83.56 105 GLY A N 1
ATOM 761 C CA . GLY A 1 105 ? -10.872 8.528 16.353 1.00 83.56 105 GLY A CA 1
ATOM 762 C C . GLY A 1 105 ? -11.646 9.620 17.099 1.00 83.56 105 GLY A C 1
ATOM 763 O O . GLY A 1 105 ? -11.619 9.651 18.319 1.00 83.56 105 GLY A O 1
ATOM 764 N N . ARG A 1 106 ? -12.378 10.485 16.384 1.00 70.62 106 ARG A N 1
ATOM 765 C CA . ARG A 1 106 ? -13.255 11.514 16.979 1.00 70.62 106 ARG A CA 1
ATOM 766 C C . ARG A 1 106 ? -14.581 10.984 17.536 1.00 70.62 106 ARG A C 1
ATOM 768 O O . ARG A 1 106 ? -15.328 11.755 18.129 1.00 70.62 106 ARG A O 1
ATOM 775 N N . ARG A 1 107 ? -14.930 9.724 17.264 1.00 59.34 107 ARG A N 1
ATOM 776 C CA . ARG A 1 107 ? -16.199 9.106 17.692 1.00 59.34 107 ARG A CA 1
ATOM 777 C C . ARG A 1 107 ? -16.083 8.309 18.998 1.00 59.34 107 ARG A C 1
ATOM 779 O O . ARG A 1 107 ? -17.083 7.728 19.412 1.00 59.34 107 ARG A O 1
ATOM 786 N N . LEU A 1 108 ? -14.896 8.263 19.602 1.00 53.69 108 LEU A N 1
ATOM 787 C CA . LEU A 1 108 ? -14.603 7.621 20.887 1.00 53.69 108 LEU A CA 1
ATOM 788 C C . LEU A 1 108 ? -14.351 8.692 21.950 1.00 53.69 108 LEU A C 1
ATOM 790 O O . LEU A 1 108 ? -14.728 8.436 23.112 1.00 53.69 108 LEU A O 1
#

Foldseek 3Di:
DKKAFLQLVVQLQVVCVVVLQAAWKKAALVSGMIDFFEDAPCQVVDDDPRMHDDGDDDDPDPPCDHPDPRMHTPPGRVRRSDNGGYSVSSRVSSVVSVVVVVVVVVVD

Sequence (108 aa):
MVTVPARHGLEALDILRLRDGIGPVLHDHEGVTLGFLVPPGTAACWDLPGSACTQTHPRRSAGAEPPVAGTGWLVPPEVAYARATEPAELRAALGEAARTIEAAGRRL

Secondary structure (DSSP, 8-state):
-EEEEHHHHHHHHHHHHTTT----EEEETTSSEEEE---TTGGGG---TT-EE---PPPS---SS-SSTTEEEEE-TTT-SSSS--HHHHHHHHHHHHHHHHHHHTT-

Solvent-accessible surface area (backbone atoms only — not comparable to full-atom values): 5997 Å² total; per-residue (Å²): 50,39,36,28,46,27,74,47,35,53,46,17,47,54,54,28,57,79,64,63,48,34,20,23,25,34,27,40,77,84,60,55,36,24,35,38,35,38,59,82,69,49,40,83,74,63,84,54,91,82,49,49,53,48,84,60,81,89,62,99,64,75,57,99,61,55,96,47,91,70,41,42,63,74,33,46,62,93,77,27,72,29,96,33,22,49,69,68,60,51,49,52,27,42,56,48,22,51,52,52,53,52,57,57,62,73,76,112

pLDDT: mean 90.17, std 10.82, range [53.69, 98.25]